Protein AF-A0A7Y2L5F9-F1 (afdb_monomer)

Nearest PDB structures (foldseek):
  4tx2-assembly1_B  TM=9.525E-01  e=8.398E-11  Actinoplanes teichomyceticus
  4tx3-assembly1_B  TM=9.459E-01  e=1.499E-10  Actinoplanes teichomyceticus
  6m7l-assembly1_B  TM=9.217E-01  e=3.247E-10  [Actinomadura] parvosata subsp. kistnae
  5u89-assembly1_A  TM=9.183E-01  e=8.000E-10  Geobacillus sp. Y4.1MC1
  8fx6-assembly1_A  TM=8.430E-01  e=1.406E-10  Thermobifida fusca YX

Seconda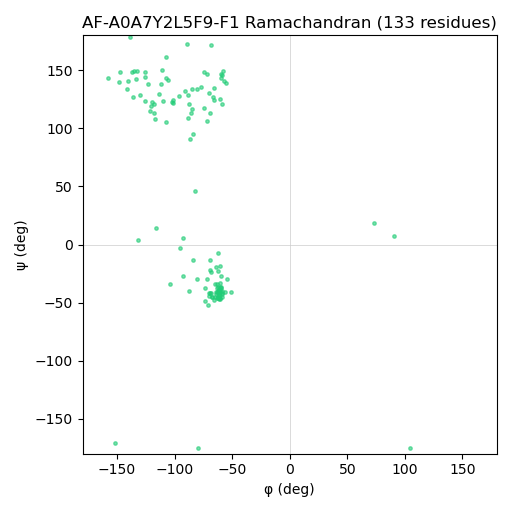ry structure (DSSP, 8-state):
-BS---HHHHHHHHHHHHHH-GGGGEEEEE-TT--EEEEEPPP-----EEEE--HHHHHHHHHHHHHSPP-TTTS-SEEEEEEE-SSSBEEEEEEE-TTT--HHHHHHHHHHHHHHHHHHHTT-----PPPS---

Sequence (135 aa):
LGGLLNVEALEQACNDLRARHEALRTSFTQDADGEPQQRVNPQQFQPLACLELDEGASRQRAQALTCQAFDLLAEPALRLELHRLDTRQHRLVIVLHHILADGWSIGLIIEDLATAYAARCQGQAAQWPALTVQY

Structure (mmCIF, N/CA/C/O backbone):
data_AF-A0A7Y2L5F9-F1
#
_entry.id   AF-A0A7Y2L5F9-F1
#
loop_
_atom_site.group_PDB
_atom_site.id
_atom_site.type_symbol
_atom_site.label_atom_id
_atom_site.label_alt_id
_atom_site.label_comp_id
_atom_site.label_asym_id
_atom_site.label_entity_id
_atom_site.label_seq_id
_atom_site.pdbx_PDB_ins_code
_atom_site.Cartn_x
_atom_site.Cartn_y
_atom_site.Cartn_z
_atom_site.occupancy
_atom_site.B_iso_or_equiv
_atom_site.auth_seq_id
_atom_site.auth_comp_id
_atom_site.auth_asym_id
_atom_site.auth_atom_id
_atom_site.pdbx_PDB_model_num
ATOM 1 N N . LEU A 1 1 ? -9.506 7.812 10.339 1.00 80.62 1 LEU A N 1
ATOM 2 C CA . LEU A 1 1 ? -10.496 6.727 10.516 1.00 80.62 1 LEU A CA 1
ATOM 3 C C . LEU A 1 1 ? -10.906 6.704 11.982 1.00 80.62 1 LEU A C 1
ATOM 5 O O . LEU A 1 1 ? -10.031 6.587 12.834 1.00 80.62 1 LEU A O 1
ATOM 9 N N . GLY A 1 2 ? -12.193 6.909 12.268 1.00 76.25 2 GLY A N 1
ATOM 10 C CA . GLY A 1 2 ? -12.737 6.916 13.630 1.00 76.25 2 GLY A CA 1
ATOM 11 C C . GLY A 1 2 ? -13.560 5.658 13.911 1.00 76.25 2 GLY A C 1
ATOM 12 O O . GLY A 1 2 ? -14.265 5.186 13.024 1.00 76.25 2 GLY A O 1
ATOM 13 N N . GLY A 1 3 ? -13.486 5.134 15.132 1.00 86.56 3 GLY A N 1
ATOM 14 C CA . GLY A 1 3 ? -14.176 3.921 15.570 1.00 86.56 3 GLY A CA 1
ATOM 15 C C . GLY A 1 3 ? -13.269 2.693 15.686 1.00 86.56 3 GLY A C 1
ATOM 16 O O . GLY A 1 3 ? -12.049 2.773 15.547 1.00 86.56 3 GLY A O 1
ATOM 17 N N . LEU A 1 4 ? -13.894 1.550 15.980 1.00 87.62 4 LEU A N 1
ATOM 18 C CA . LEU A 1 4 ? -13.214 0.256 16.041 1.00 87.62 4 LEU A CA 1
ATOM 19 C C . LEU A 1 4 ? -12.804 -0.156 14.623 1.00 87.62 4 LEU A C 1
ATOM 21 O O . LEU A 1 4 ? -13.660 -0.401 13.774 1.00 87.62 4 LEU A O 1
ATOM 25 N N . LEU A 1 5 ? -11.497 -0.204 14.372 1.00 92.44 5 LEU A N 1
ATOM 26 C CA . LEU A 1 5 ? -10.932 -0.607 13.089 1.00 92.44 5 LEU A CA 1
ATOM 27 C C . LEU A 1 5 ? -10.563 -2.092 13.136 1.00 92.44 5 LEU A C 1
ATOM 29 O O . LEU A 1 5 ? -9.827 -2.520 14.024 1.00 92.44 5 LEU A O 1
ATOM 33 N N . ASN A 1 6 ? -11.031 -2.869 12.161 1.00 95.12 6 ASN A N 1
ATOM 34 C CA . ASN A 1 6 ? -10.561 -4.234 11.971 1.00 95.12 6 ASN A CA 1
ATOM 35 C C . ASN A 1 6 ? -9.272 -4.198 11.134 1.00 95.12 6 ASN A C 1
ATOM 37 O O . ASN A 1 6 ? -9.313 -4.112 9.909 1.00 95.12 6 ASN A O 1
ATOM 41 N N . VAL A 1 7 ? -8.120 -4.213 11.808 1.00 94.38 7 VAL A N 1
ATOM 42 C CA . VAL A 1 7 ? -6.803 -4.087 11.158 1.00 94.38 7 VAL A CA 1
ATOM 43 C C . VAL A 1 7 ? -6.543 -5.232 10.176 1.00 94.38 7 VAL A C 1
ATOM 45 O O . VAL A 1 7 ? -6.038 -4.986 9.085 1.00 94.38 7 VAL A O 1
ATOM 48 N N . GLU A 1 8 ? -6.951 -6.455 10.518 1.00 95.44 8 GLU A N 1
ATOM 49 C CA . GLU A 1 8 ? -6.808 -7.623 9.644 1.00 95.44 8 GLU A CA 1
ATOM 50 C C . GLU A 1 8 ? -7.655 -7.470 8.374 1.00 95.44 8 GLU A C 1
ATOM 52 O O . GLU A 1 8 ? -7.160 -7.654 7.264 1.00 95.44 8 GLU A O 1
ATOM 57 N N . ALA A 1 9 ? -8.913 -7.035 8.505 1.00 96.25 9 ALA A N 1
ATOM 58 C CA . ALA A 1 9 ? -9.760 -6.763 7.346 1.00 96.25 9 ALA A CA 1
ATOM 59 C C . ALA A 1 9 ? -9.192 -5.641 6.461 1.00 96.25 9 ALA A C 1
ATOM 61 O O . ALA A 1 9 ? -9.303 -5.718 5.238 1.00 96.25 9 ALA A O 1
ATOM 62 N N . LEU A 1 10 ? -8.572 -4.614 7.056 1.00 96.50 10 LEU A N 1
ATOM 63 C CA . LEU A 1 10 ? -7.926 -3.536 6.305 1.00 96.50 10 LEU A CA 1
ATOM 64 C C . LEU A 1 10 ? -6.685 -4.027 5.555 1.00 96.50 10 LEU A C 1
ATOM 66 O O . LEU A 1 10 ? -6.493 -3.662 4.399 1.00 96.50 10 LEU A O 1
ATOM 70 N N . GLU A 1 11 ? -5.866 -4.874 6.171 1.00 96.75 11 GLU A N 1
ATOM 71 C CA . GLU A 1 11 ? -4.720 -5.498 5.507 1.00 96.75 11 GLU A CA 1
ATOM 72 C C . GLU A 1 11 ? -5.161 -6.356 4.314 1.00 96.75 11 GLU A C 1
ATOM 74 O O . GLU A 1 11 ? -4.621 -6.218 3.213 1.00 96.75 11 GLU A O 1
ATOM 79 N N . GLN A 1 12 ? -6.188 -7.189 4.495 1.00 96.69 12 GLN A N 1
ATOM 80 C CA . GLN A 1 12 ? -6.75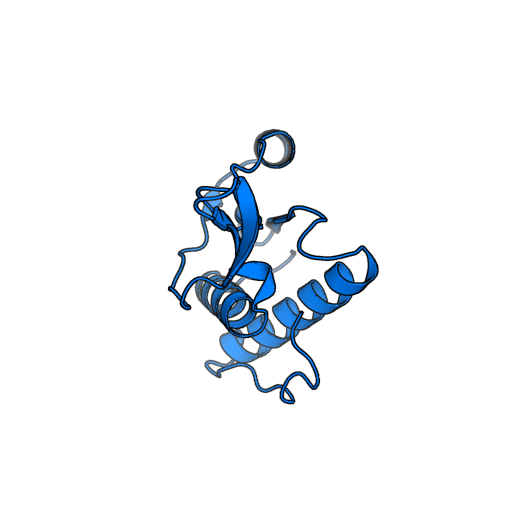9 -7.984 3.407 1.00 96.69 12 GLN A CA 1
ATOM 81 C C . GLN A 1 12 ? -7.328 -7.089 2.296 1.00 96.69 12 GLN A C 1
ATOM 83 O O . GLN A 1 12 ? -7.088 -7.345 1.120 1.00 96.69 12 GLN A O 1
ATOM 88 N N . ALA A 1 13 ? -8.003 -5.992 2.648 1.00 96.00 13 ALA A N 1
ATOM 89 C CA . ALA A 1 13 ? -8.538 -5.035 1.682 1.00 96.00 13 ALA A CA 1
ATOM 90 C C . ALA A 1 13 ? -7.442 -4.322 0.870 1.00 96.00 13 ALA A C 1
ATOM 92 O O . ALA A 1 13 ? -7.568 -4.168 -0.344 1.00 96.00 13 ALA A O 1
ATOM 93 N N . CYS A 1 14 ? -6.334 -3.939 1.510 1.00 95.31 14 CYS A N 1
ATOM 94 C CA . CYS A 1 14 ? -5.161 -3.395 0.824 1.00 95.31 14 CYS A CA 1
ATOM 95 C C . CYS A 1 14 ? -4.567 -4.402 -0.175 1.00 95.31 14 CYS A C 1
ATOM 97 O O . CYS A 1 14 ? -4.109 -4.012 -1.251 1.00 95.31 14 CYS A O 1
ATOM 99 N N . ASN A 1 15 ? -4.577 -5.694 0.161 1.00 95.06 15 ASN A N 1
ATOM 100 C CA . ASN A 1 15 ? -4.109 -6.756 -0.727 1.00 95.06 15 ASN A CA 1
ATOM 101 C C . ASN A 1 15 ? -5.086 -7.031 -1.882 1.00 95.06 15 ASN A C 1
ATOM 103 O O . ASN A 1 15 ? -4.635 -7.214 -3.012 1.00 95.06 15 ASN A O 1
ATOM 107 N N . ASP A 1 16 ? -6.398 -6.964 -1.646 1.00 94.38 16 ASP A N 1
ATOM 108 C CA . ASP A 1 16 ? -7.414 -7.034 -2.706 1.00 94.38 16 ASP A CA 1
ATOM 109 C C . ASP A 1 16 ? -7.262 -5.886 -3.708 1.00 94.38 16 ASP A C 1
ATOM 111 O O . ASP A 1 16 ? -7.339 -6.090 -4.918 1.00 94.38 16 ASP A O 1
ATOM 115 N N . LEU A 1 17 ? -6.981 -4.680 -3.213 1.00 93.00 17 LEU A N 1
ATOM 116 C CA . LEU A 1 17 ? -6.759 -3.503 -4.047 1.00 93.00 17 LEU A CA 1
ATOM 117 C C . LEU A 1 17 ? -5.536 -3.677 -4.962 1.00 93.00 17 LEU A C 1
ATOM 119 O O . LEU A 1 17 ? -5.616 -3.417 -6.161 1.00 93.00 17 LEU A O 1
ATOM 123 N N . ARG A 1 18 ? -4.418 -4.176 -4.419 1.00 92.00 18 ARG A N 1
ATOM 124 C CA . ARG A 1 18 ? -3.201 -4.497 -5.191 1.00 92.00 18 ARG A CA 1
ATOM 125 C C . ARG A 1 18 ? -3.435 -5.609 -6.215 1.00 92.00 18 ARG A C 1
ATOM 127 O O . ARG A 1 18 ? -2.819 -5.600 -7.275 1.00 92.00 18 ARG A O 1
ATOM 134 N N . ALA A 1 19 ? -4.303 -6.568 -5.898 1.00 91.56 19 ALA A N 1
ATOM 135 C CA . ALA A 1 19 ? -4.690 -7.631 -6.820 1.00 91.56 19 ALA A CA 1
ATOM 136 C C . ALA A 1 19 ? -5.530 -7.090 -7.983 1.00 91.56 19 ALA A C 1
ATOM 138 O O . ALA A 1 19 ? -5.322 -7.472 -9.133 1.00 91.56 19 ALA A O 1
ATOM 139 N N . ARG A 1 20 ? -6.460 -6.180 -7.675 1.00 90.50 20 ARG A N 1
ATOM 140 C CA . ARG A 1 20 ? -7.387 -5.575 -8.6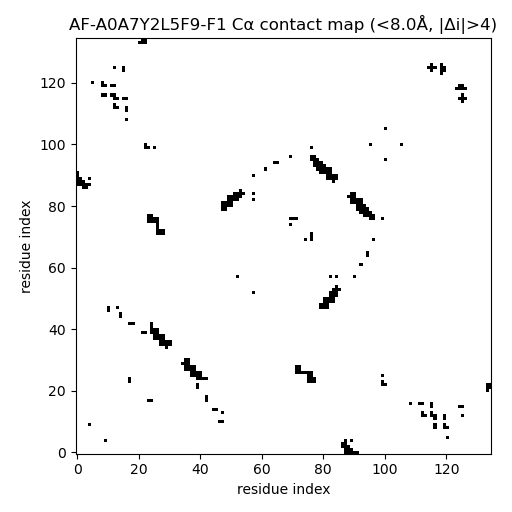34 1.00 90.50 20 ARG A CA 1
ATOM 141 C C . ARG A 1 20 ? -6.695 -4.626 -9.612 1.00 90.50 20 ARG A C 1
ATOM 143 O O . ARG A 1 20 ? -7.021 -4.654 -10.797 1.00 90.50 20 ARG A O 1
ATOM 150 N N . HIS A 1 21 ? -5.761 -3.807 -9.130 1.00 90.69 21 HIS A N 1
ATOM 151 C CA . HIS A 1 21 ? -5.126 -2.740 -9.910 1.00 90.69 21 HIS A CA 1
ATOM 152 C C . HIS A 1 21 ? -3.679 -3.090 -10.265 1.00 90.69 21 HIS A C 1
ATOM 154 O O . HIS A 1 21 ? -2.790 -2.994 -9.420 1.00 90.69 21 HIS A O 1
ATOM 160 N N . GLU A 1 22 ? -3.422 -3.458 -11.525 1.00 89.94 22 GLU A N 1
ATOM 161 C CA . GLU A 1 22 ? -2.069 -3.815 -11.992 1.00 89.94 22 GLU A CA 1
ATOM 162 C C . GLU A 1 22 ? -1.065 -2.669 -11.819 1.00 89.94 22 GLU A C 1
ATOM 164 O O . GLU A 1 22 ? 0.069 -2.898 -11.386 1.00 89.94 22 GLU A O 1
ATOM 169 N N . ALA A 1 23 ? -1.505 -1.428 -12.041 1.00 89.25 23 ALA A N 1
ATOM 170 C CA . ALA A 1 23 ? -0.716 -0.226 -11.796 1.00 89.25 23 ALA A CA 1
ATOM 171 C C . ALA A 1 23 ? -0.112 -0.197 -10.378 1.00 89.25 23 ALA A C 1
ATOM 173 O O . ALA A 1 23 ? 1.067 0.099 -10.208 1.00 89.25 23 ALA A O 1
ATOM 174 N N . LEU A 1 24 ? -0.856 -0.617 -9.345 1.00 90.31 24 LEU A N 1
ATOM 175 C CA . LEU A 1 24 ? -0.378 -0.600 -7.953 1.00 90.31 24 LEU A CA 1
ATOM 176 C C . LEU A 1 24 ? 0.735 -1.616 -7.656 1.00 90.31 24 LEU A C 1
ATOM 178 O O . LEU A 1 24 ? 1.384 -1.534 -6.613 1.00 90.31 24 LEU A O 1
ATOM 182 N N . ARG A 1 25 ? 0.960 -2.570 -8.562 1.00 91.19 25 ARG A N 1
ATOM 183 C CA . ARG A 1 25 ? 2.039 -3.565 -8.502 1.00 91.19 25 ARG A CA 1
ATOM 184 C C . ARG A 1 25 ? 3.025 -3.420 -9.661 1.00 91.19 25 ARG A C 1
ATOM 186 O O . ARG A 1 25 ? 3.842 -4.313 -9.881 1.00 91.19 25 ARG A O 1
ATOM 193 N N . THR A 1 26 ? 2.991 -2.302 -10.379 1.00 90.19 26 THR A N 1
ATOM 194 C CA . THR A 1 26 ? 3.897 -2.037 -11.498 1.00 90.19 26 THR A CA 1
ATOM 195 C C . THR A 1 26 ? 5.180 -1.364 -11.016 1.00 90.19 26 THR A C 1
ATOM 197 O O . THR A 1 26 ? 5.150 -0.372 -10.289 1.00 90.19 26 THR A O 1
ATOM 200 N N . SER A 1 27 ? 6.315 -1.933 -11.422 1.00 89.31 27 SER A N 1
ATOM 201 C CA . SER A 1 27 ? 7.645 -1.314 -11.348 1.00 89.31 27 SER A CA 1
ATOM 202 C C . SER A 1 27 ? 8.098 -0.920 -12.751 1.00 89.31 27 SER A C 1
ATOM 204 O O . SER A 1 27 ? 7.604 -1.464 -13.739 1.00 89.31 27 SER A O 1
ATOM 206 N N . PHE A 1 28 ? 9.073 -0.033 -12.848 1.00 88.69 28 PHE A N 1
ATOM 207 C CA . PHE A 1 28 ? 9.632 0.427 -14.112 1.00 88.69 28 PHE A CA 1
ATOM 208 C C . PHE A 1 28 ? 11.009 -0.204 -14.292 1.00 88.69 28 PHE A C 1
ATOM 210 O O . PHE A 1 28 ? 11.734 -0.402 -13.333 1.00 88.69 28 PHE A O 1
ATOM 217 N N . THR A 1 29 ? 11.375 -0.592 -15.500 1.00 88.50 29 THR A N 1
ATOM 218 C CA . THR A 1 29 ? 12.686 -1.172 -15.800 1.00 88.50 29 THR A CA 1
ATOM 219 C C . THR A 1 29 ? 13.200 -0.609 -17.116 1.00 88.50 29 THR A C 1
ATOM 221 O O . THR A 1 29 ? 12.533 0.221 -17.729 1.00 88.50 29 THR A O 1
ATOM 224 N N . GLN A 1 30 ? 14.394 -1.015 -17.522 1.00 88.94 30 GLN A N 1
ATOM 225 C CA . GLN A 1 30 ? 14.960 -0.686 -18.823 1.00 88.94 30 GLN A CA 1
ATOM 226 C C . GLN A 1 30 ? 15.350 -1.984 -19.521 1.00 88.94 30 GLN A C 1
ATOM 228 O O . GLN A 1 30 ? 15.775 -2.934 -18.856 1.00 88.94 30 GLN A O 1
ATOM 233 N N . ASP A 1 31 ? 15.182 -2.043 -20.838 1.00 86.56 31 ASP A N 1
ATOM 234 C CA . ASP A 1 31 ? 15.716 -3.153 -21.624 1.00 86.56 31 ASP A CA 1
ATOM 235 C C . ASP A 1 31 ? 17.215 -2.998 -21.913 1.00 86.56 31 ASP A C 1
ATOM 237 O O . ASP A 1 31 ? 17.890 -2.108 -21.392 1.00 86.56 31 ASP A O 1
ATOM 241 N N . ALA A 1 32 ? 17.758 -3.917 -22.716 1.00 86.00 32 ALA A N 1
ATOM 242 C CA . ALA A 1 32 ? 19.176 -3.943 -23.057 1.00 86.00 32 ALA A CA 1
ATOM 243 C C . ALA A 1 32 ? 19.644 -2.690 -23.820 1.00 86.00 32 ALA A C 1
ATOM 245 O O . ALA A 1 32 ? 20.834 -2.378 -23.773 1.00 86.00 32 ALA A O 1
ATOM 246 N N . ASP A 1 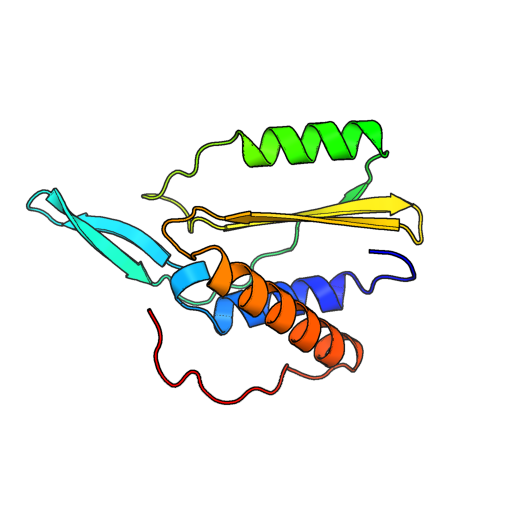33 ? 18.724 -1.980 -24.477 1.00 89.31 33 ASP A N 1
ATOM 247 C CA . ASP A 1 33 ? 18.995 -0.762 -25.239 1.00 89.31 33 ASP A CA 1
ATOM 248 C C . ASP A 1 33 ? 18.743 0.511 -24.403 1.00 89.31 33 ASP A C 1
ATOM 250 O O . ASP A 1 33 ? 19.053 1.619 -24.843 1.00 89.31 33 ASP A O 1
ATOM 254 N N . GLY A 1 34 ? 18.262 0.359 -23.161 1.00 86.00 34 GLY A N 1
ATOM 255 C CA . GLY A 1 34 ? 18.002 1.448 -22.219 1.00 86.00 34 GLY A CA 1
ATOM 256 C C . GLY A 1 34 ? 16.587 2.027 -22.296 1.00 86.00 34 GLY A C 1
ATOM 257 O O . GLY A 1 34 ? 16.309 3.024 -21.622 1.00 86.00 34 GLY A O 1
ATOM 258 N N . GLU A 1 35 ? 15.685 1.423 -23.073 1.00 88.56 35 GLU A N 1
ATOM 259 C CA . GLU A 1 35 ? 14.320 1.923 -23.241 1.00 88.56 35 GLU A CA 1
ATOM 260 C C . GLU A 1 35 ? 13.447 1.580 -22.021 1.00 88.56 35 GLU A C 1
ATOM 262 O O . GLU A 1 35 ? 13.494 0.451 -21.517 1.00 88.56 35 GLU A O 1
ATOM 267 N N . PRO A 1 36 ? 12.637 2.530 -21.512 1.00 86.94 36 PRO A N 1
ATOM 268 C CA . PRO A 1 36 ? 11.827 2.318 -20.322 1.00 86.94 36 PRO A CA 1
ATOM 269 C C . PRO A 1 36 ? 10.687 1.332 -20.593 1.00 86.94 36 PRO A C 1
ATOM 271 O O . PRO A 1 36 ? 9.886 1.506 -21.509 1.00 86.94 36 PRO A O 1
ATOM 274 N N . GLN A 1 37 ? 10.556 0.332 -19.726 1.00 88.38 37 GLN A N 1
ATOM 275 C CA . GLN A 1 37 ? 9.489 -0.661 -19.773 1.00 88.38 37 GLN A CA 1
ATOM 276 C C . GLN A 1 37 ? 8.739 -0.732 -18.447 1.00 88.38 37 GLN A C 1
ATOM 278 O O . GLN A 1 37 ? 9.305 -0.545 -17.368 1.00 88.38 37 GLN A O 1
ATOM 283 N N . GLN A 1 38 ? 7.449 -1.042 -18.519 1.00 89.94 38 GLN A N 1
ATOM 284 C CA . GLN A 1 38 ? 6.647 -1.354 -17.345 1.00 89.94 38 GLN A CA 1
ATOM 285 C C . GLN A 1 38 ? 6.689 -2.855 -17.079 1.00 89.94 38 GLN A C 1
ATOM 287 O O . GLN A 1 38 ? 6.478 -3.672 -17.974 1.00 89.94 38 GLN A O 1
ATOM 292 N N . ARG A 1 39 ? 6.934 -3.222 -15.824 1.00 90.38 39 ARG A N 1
ATOM 293 C CA . ARG A 1 39 ? 6.852 -4.597 -15.347 1.00 90.38 39 ARG A CA 1
ATOM 294 C C . ARG A 1 39 ? 5.764 -4.692 -14.294 1.00 90.38 39 ARG A C 1
ATOM 296 O O . ARG A 1 39 ? 5.943 -4.264 -13.153 1.00 90.38 39 ARG A O 1
ATOM 303 N N . VAL A 1 40 ? 4.665 -5.320 -14.680 1.00 90.69 40 VAL A N 1
ATOM 304 C CA . VAL A 1 40 ? 3.580 -5.708 -13.785 1.00 90.69 40 VAL A CA 1
ATOM 305 C C . VAL A 1 40 ? 4.062 -6.883 -12.923 1.00 90.69 40 VAL A C 1
ATOM 307 O O . VAL A 1 40 ? 4.226 -8.002 -13.408 1.00 90.69 40 VAL A O 1
ATOM 310 N N . ASN A 1 41 ? 4.346 -6.639 -11.641 1.00 89.75 41 ASN A N 1
ATOM 311 C CA . ASN A 1 41 ? 4.853 -7.681 -10.744 1.00 89.75 41 ASN A CA 1
ATOM 312 C C . ASN A 1 41 ? 3.727 -8.653 -10.355 1.00 89.75 41 ASN A C 1
ATOM 314 O O . ASN A 1 41 ? 2.572 -8.228 -10.255 1.00 89.75 41 ASN A O 1
ATOM 318 N N . PRO A 1 42 ? 4.018 -9.946 -10.116 1.00 90.06 42 PRO A N 1
ATOM 319 C CA . PRO A 1 42 ? 3.003 -10.901 -9.682 1.00 90.06 42 PRO A CA 1
ATOM 320 C C . PRO A 1 42 ? 2.345 -10.443 -8.379 1.00 90.06 42 PRO A C 1
ATOM 322 O O . PRO A 1 42 ? 2.976 -9.800 -7.539 1.00 90.06 42 PRO A O 1
ATOM 325 N N . GLN A 1 43 ? 1.074 -10.801 -8.197 1.00 87.75 43 GLN A N 1
ATOM 326 C CA . GLN A 1 43 ? 0.389 -10.546 -6.937 1.00 87.75 43 GLN A CA 1
ATOM 327 C C . GLN A 1 43 ? 1.116 -11.280 -5.804 1.00 87.75 43 GLN A C 1
ATOM 329 O O . GLN A 1 43 ? 1.302 -12.496 -5.846 1.00 87.75 43 GLN A O 1
ATOM 334 N N . GLN A 1 44 ? 1.497 -10.528 -4.777 1.00 88.75 44 GLN A N 1
ATOM 335 C CA . GLN A 1 44 ? 2.081 -11.053 -3.552 1.00 88.75 44 GLN A CA 1
ATOM 336 C C . GLN A 1 44 ? 1.401 -10.389 -2.366 1.00 88.75 44 GLN A C 1
ATOM 338 O O . GLN A 1 44 ? 1.074 -9.201 -2.411 1.00 88.75 44 GLN A O 1
ATOM 343 N N . PHE A 1 45 ? 1.180 -11.170 -1.313 1.00 91.00 45 PHE A N 1
ATOM 344 C CA . PHE A 1 45 ? 0.659 -10.632 -0.070 1.00 91.00 45 PHE A CA 1
ATOM 345 C C . PHE A 1 45 ? 1.701 -9.708 0.564 1.00 91.00 45 PHE A C 1
ATOM 347 O O . PHE A 1 45 ? 2.840 -10.121 0.784 1.00 91.00 45 PHE A O 1
ATOM 354 N N . GLN A 1 46 ? 1.306 -8.477 0.880 1.00 92.25 46 GLN A N 1
ATOM 355 C CA . GLN A 1 46 ? 2.135 -7.527 1.609 1.00 92.25 46 GLN A CA 1
ATOM 356 C C . GLN A 1 46 ? 1.454 -7.161 2.934 1.00 92.25 46 GLN A C 1
ATOM 358 O O . GLN A 1 46 ? 0.342 -6.620 2.905 1.00 92.25 46 GLN A O 1
ATOM 363 N N . PRO A 1 47 ? 2.111 -7.416 4.082 1.00 94.19 47 PRO A N 1
ATOM 364 C CA . PRO A 1 47 ? 1.605 -6.983 5.375 1.00 94.19 47 PRO A CA 1
ATOM 365 C C . PRO A 1 47 ? 1.442 -5.462 5.443 1.00 94.19 47 PRO A C 1
ATOM 367 O O . PRO A 1 47 ? 2.264 -4.708 4.909 1.00 94.19 47 PRO A O 1
ATOM 370 N N . LEU A 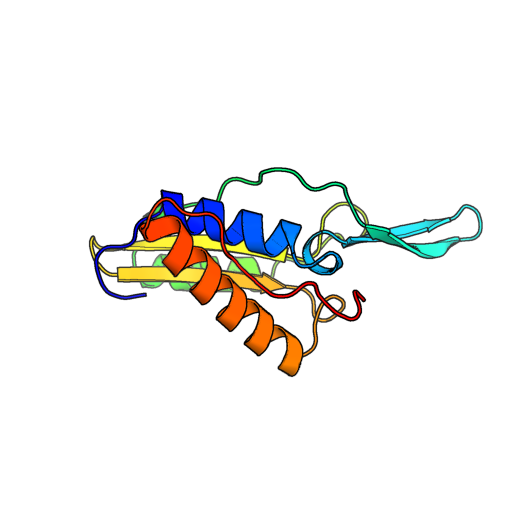1 48 ? 0.399 -5.007 6.129 1.00 95.88 48 LEU A N 1
ATOM 371 C CA . LEU A 1 48 ? 0.167 -3.596 6.400 1.00 95.88 48 LEU A CA 1
ATOM 372 C C . LEU A 1 48 ? 0.942 -3.202 7.658 1.00 95.88 48 LEU A C 1
ATOM 374 O O . LEU A 1 48 ? 0.619 -3.632 8.764 1.00 95.88 48 LEU A O 1
ATOM 378 N N . ALA A 1 49 ? 1.953 -2.346 7.500 1.00 95.31 49 ALA A N 1
ATOM 379 C CA . ALA A 1 49 ? 2.679 -1.801 8.640 1.00 95.31 49 ALA A CA 1
ATOM 380 C C . ALA A 1 49 ? 1.710 -1.049 9.567 1.00 95.31 49 ALA A C 1
ATOM 382 O O . ALA A 1 49 ? 1.059 -0.097 9.142 1.00 95.31 49 ALA A O 1
ATOM 383 N N . CYS A 1 50 ? 1.616 -1.484 10.826 1.00 96.12 50 CYS A N 1
ATOM 384 C CA . CYS A 1 50 ? 0.775 -0.871 11.849 1.00 96.12 50 CYS A CA 1
ATOM 385 C C . CYS A 1 50 ? 1.649 -0.356 12.996 1.00 96.12 50 CYS A C 1
ATOM 387 O O . CYS A 1 50 ? 2.243 -1.151 13.724 1.00 96.12 50 CYS A O 1
ATOM 389 N N . LEU A 1 51 ? 1.709 0.963 13.174 1.00 96.62 51 LEU A N 1
ATOM 390 C CA . LEU A 1 51 ? 2.512 1.625 14.203 1.00 96.62 51 LEU A CA 1
ATOM 391 C C . LEU A 1 51 ? 1.619 2.280 15.257 1.00 96.62 51 LEU A C 1
ATOM 393 O O . LEU A 1 51 ? 0.636 2.931 14.914 1.00 96.62 51 LEU A O 1
ATOM 397 N N . GLU A 1 52 ? 1.973 2.157 16.534 1.00 96.62 52 GLU A N 1
ATOM 398 C CA . GLU A 1 52 ? 1.383 2.982 17.593 1.00 96.62 52 GLU A CA 1
ATOM 399 C C . GLU A 1 52 ? 2.140 4.300 17.686 1.00 96.62 52 GLU A C 1
ATOM 401 O O . GLU A 1 52 ? 3.334 4.308 17.981 1.00 96.62 52 GLU A O 1
ATOM 406 N N . LEU A 1 53 ? 1.460 5.408 17.408 1.00 96.94 53 LEU A N 1
ATOM 407 C CA . LEU A 1 53 ? 2.063 6.737 17.378 1.00 96.94 53 LEU A CA 1
ATOM 408 C C . LEU A 1 53 ? 1.088 7.734 17.985 1.00 96.94 53 LEU A C 1
ATOM 410 O O . LEU A 1 53 ? -0.098 7.685 17.683 1.00 96.94 53 LEU A O 1
ATOM 414 N N . ASP A 1 54 ? 1.579 8.691 18.767 1.00 96.44 54 ASP A N 1
ATOM 415 C CA . ASP A 1 54 ? 0.766 9.860 19.094 1.00 96.44 54 ASP A CA 1
ATOM 416 C C . ASP A 1 54 ? 0.531 10.746 17.851 1.00 96.44 54 ASP A C 1
ATOM 418 O O . ASP A 1 54 ? 1.109 10.550 16.775 1.00 96.44 54 ASP A O 1
ATOM 422 N N . GLU A 1 55 ? -0.340 11.746 17.988 1.00 95.00 55 GLU A N 1
ATO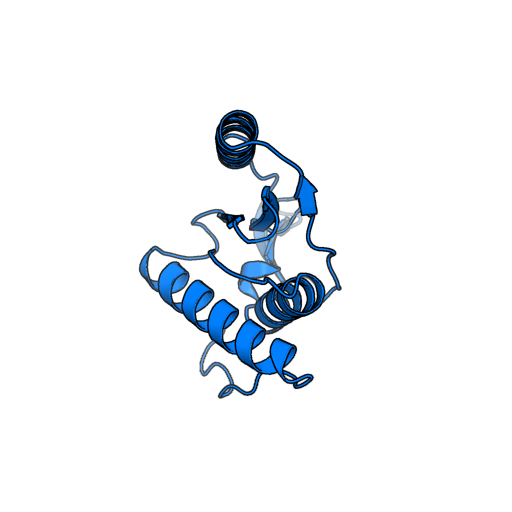M 423 C CA . GLU A 1 55 ? -0.715 12.631 16.883 1.00 95.00 55 GLU A CA 1
ATOM 424 C C . GLU A 1 55 ? 0.483 13.391 16.282 1.00 95.00 55 GLU A C 1
ATOM 426 O O . GLU A 1 55 ? 0.537 13.587 15.064 1.00 95.00 55 GLU A O 1
ATOM 431 N N . GLY A 1 56 ? 1.451 13.801 17.107 1.00 97.06 56 GLY A N 1
ATOM 432 C CA . GLY A 1 56 ? 2.637 14.533 16.664 1.00 97.06 56 GLY A CA 1
ATOM 433 C C . GLY A 1 56 ? 3.592 13.635 15.881 1.00 97.06 56 GLY A C 1
ATOM 434 O O . GLY A 1 56 ? 3.934 13.939 14.733 1.00 97.06 56 GLY A O 1
ATOM 435 N N . ALA A 1 57 ? 3.946 12.488 16.461 1.00 97.31 57 ALA A N 1
ATOM 436 C CA . ALA A 1 57 ? 4.794 11.478 15.840 1.00 97.31 57 ALA A CA 1
ATOM 437 C C . ALA A 1 57 ? 4.167 10.938 14.548 1.00 97.31 57 ALA A C 1
ATOM 439 O O . ALA A 1 57 ? 4.849 10.785 13.534 1.00 97.31 57 ALA A O 1
ATOM 440 N N . SER A 1 58 ? 2.846 10.735 14.535 1.00 97.38 58 SER A N 1
ATOM 441 C CA . SER A 1 58 ? 2.131 10.318 13.335 1.00 97.38 58 SER A CA 1
ATOM 442 C C . SER A 1 58 ? 2.249 11.333 12.197 1.00 97.38 58 SER A C 1
ATOM 444 O O . SER A 1 58 ? 2.333 10.908 11.042 1.00 97.38 58 SER A O 1
ATOM 446 N N . ARG A 1 59 ? 2.176 12.641 12.471 1.00 96.38 59 ARG A N 1
ATOM 447 C CA . ARG A 1 59 ? 2.311 13.669 11.424 1.00 96.38 59 ARG A CA 1
ATOM 448 C C . ARG A 1 59 ? 3.724 13.685 10.866 1.00 96.38 59 ARG A C 1
ATOM 450 O O . ARG A 1 59 ? 3.893 13.686 9.650 1.00 96.38 59 ARG A O 1
ATOM 457 N N . GLN A 1 60 ? 4.722 13.632 11.746 1.00 97.25 60 GLN A N 1
ATOM 458 C CA . GLN A 1 60 ? 6.125 13.591 11.346 1.00 97.25 60 GLN A CA 1
ATOM 459 C C . GLN A 1 60 ? 6.436 12.346 10.505 1.00 97.25 60 GLN A C 1
ATOM 461 O O . GLN A 1 60 ? 7.090 12.451 9.470 1.00 97.25 60 GLN A O 1
ATOM 466 N N . ARG A 1 61 ? 5.923 11.176 10.906 1.00 96.81 61 ARG A N 1
ATOM 467 C CA . ARG A 1 61 ? 6.083 9.922 10.161 1.00 96.81 61 ARG A CA 1
ATOM 468 C C . ARG A 1 61 ? 5.423 9.984 8.787 1.00 96.81 61 ARG A C 1
ATOM 470 O O . ARG A 1 61 ? 6.064 9.629 7.802 1.00 96.81 61 ARG A O 1
ATOM 477 N N . ALA A 1 62 ? 4.187 10.479 8.712 1.00 95.62 62 ALA A N 1
ATOM 478 C CA . ALA A 1 62 ? 3.487 10.649 7.441 1.00 95.62 62 ALA A CA 1
ATOM 479 C C . ALA A 1 62 ? 4.264 11.583 6.499 1.00 95.62 62 ALA A C 1
ATOM 481 O O . ALA A 1 62 ? 4.468 11.249 5.335 1.00 95.62 62 ALA A O 1
ATOM 482 N N . GLN A 1 63 ? 4.765 12.709 7.015 1.00 95.62 63 GLN A N 1
ATOM 483 C CA . GLN A 1 63 ? 5.581 13.639 6.237 1.00 95.62 63 GLN A CA 1
ATOM 484 C C . GLN A 1 63 ? 6.875 12.981 5.741 1.00 95.62 63 GLN A C 1
ATOM 486 O O . GLN A 1 63 ? 7.196 13.065 4.557 1.00 95.62 63 GLN A O 1
ATOM 491 N N . ALA A 1 64 ? 7.593 12.272 6.614 1.00 95.19 64 ALA A N 1
ATOM 492 C CA . ALA A 1 64 ? 8.804 11.553 6.232 1.00 95.19 64 ALA A CA 1
ATOM 493 C C . ALA A 1 64 ? 8.530 10.521 5.125 1.00 95.19 64 ALA A C 1
ATOM 495 O O . ALA A 1 64 ? 9.285 10.451 4.156 1.00 95.19 64 ALA A O 1
ATOM 496 N N . LEU A 1 65 ? 7.419 9.782 5.224 1.00 93.38 65 LEU A N 1
ATOM 497 C CA . LEU A 1 65 ? 7.014 8.797 4.221 1.00 93.38 65 LEU A CA 1
ATOM 498 C C . LEU A 1 65 ? 6.715 9.447 2.860 1.00 93.38 65 LEU A C 1
ATOM 500 O O . LEU A 1 65 ? 7.074 8.884 1.829 1.00 93.38 65 LEU A O 1
ATOM 504 N N . THR A 1 66 ? 6.110 10.642 2.849 1.00 90.88 66 THR A N 1
ATOM 505 C CA . THR A 1 66 ? 5.854 11.402 1.609 1.00 90.88 66 THR A CA 1
ATOM 506 C C . 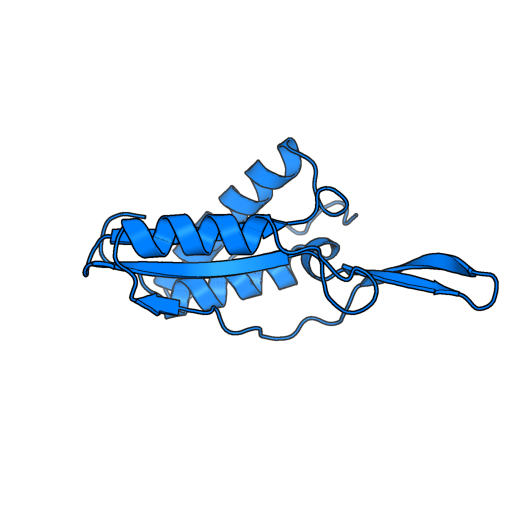THR A 1 66 ? 7.113 11.998 0.981 1.00 90.88 66 THR A C 1
ATOM 508 O O . THR A 1 66 ? 7.168 12.156 -0.233 1.00 90.88 66 THR A O 1
ATOM 511 N N . CYS A 1 67 ? 8.130 12.325 1.784 1.00 91.88 67 CYS A N 1
ATOM 512 C CA . CYS A 1 67 ? 9.393 12.882 1.292 1.00 91.88 67 CYS A CA 1
ATOM 513 C C . CYS A 1 67 ? 10.385 11.810 0.822 1.00 91.88 67 CYS A C 1
ATOM 515 O O . CYS A 1 67 ? 11.387 12.135 0.187 1.00 91.88 67 CYS A O 1
ATOM 517 N N . GLN A 1 68 ? 10.140 10.540 1.142 1.00 90.25 68 GLN A N 1
ATOM 518 C CA . GLN A 1 68 ? 10.994 9.444 0.715 1.00 90.25 68 GLN A CA 1
ATOM 519 C C . GLN A 1 68 ? 10.764 9.150 -0.773 1.00 90.25 68 GLN A C 1
ATOM 521 O O . GLN A 1 68 ? 9.677 8.731 -1.171 1.00 90.25 68 GLN A O 1
ATOM 526 N N . ALA A 1 69 ? 11.804 9.317 -1.591 1.00 88.56 69 ALA A N 1
ATOM 527 C CA . ALA A 1 69 ? 11.750 8.980 -3.011 1.00 88.56 69 ALA A CA 1
ATOM 528 C C . ALA A 1 69 ? 11.435 7.488 -3.223 1.00 88.56 69 ALA A C 1
ATOM 530 O O . ALA A 1 69 ? 11.824 6.642 -2.414 1.00 88.56 69 ALA A O 1
ATOM 531 N N . PHE A 1 70 ? 10.716 7.173 -4.298 1.00 88.38 70 PHE A N 1
ATOM 532 C CA . PHE A 1 70 ? 10.538 5.798 -4.762 1.00 88.38 70 PHE A CA 1
ATOM 533 C C . PHE A 1 70 ? 11.709 5.405 -5.653 1.00 88.38 70 PHE A C 1
ATOM 535 O O . PHE A 1 70 ? 12.063 6.156 -6.563 1.00 88.38 70 PHE A O 1
ATOM 542 N N . ASP A 1 71 ? 12.265 4.219 -5.426 1.00 87.94 71 ASP A N 1
ATOM 543 C CA . ASP A 1 71 ? 13.126 3.580 -6.416 1.00 87.94 71 ASP A CA 1
ATOM 544 C C . ASP A 1 71 ? 12.245 2.784 -7.382 1.00 87.94 71 ASP A C 1
ATOM 546 O O . ASP A 1 71 ? 11.913 1.621 -7.148 1.00 87.94 71 ASP A O 1
ATOM 550 N N . LEU A 1 72 ? 11.836 3.443 -8.467 1.00 83.88 72 LEU A N 1
ATOM 551 C CA . LEU A 1 72 ? 10.927 2.873 -9.462 1.00 83.88 72 LEU A CA 1
ATOM 552 C C . LEU A 1 72 ? 11.489 1.614 -10.144 1.00 83.88 72 LEU A C 1
ATOM 554 O O . LEU A 1 72 ? 10.705 0.857 -10.715 1.00 83.88 72 LEU A O 1
ATOM 558 N N . LEU A 1 73 ? 12.809 1.385 -10.071 1.00 83.44 73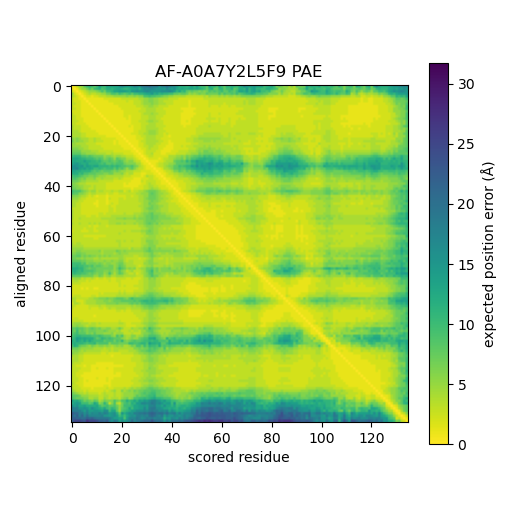 LEU A N 1
ATOM 559 C CA . LEU A 1 73 ? 13.468 0.195 -10.612 1.00 83.44 73 LEU A CA 1
ATOM 560 C C . LEU A 1 73 ? 13.342 -1.025 -9.692 1.00 83.44 73 LEU A C 1
ATOM 562 O O . LEU A 1 73 ? 13.323 -2.166 -10.165 1.00 83.44 73 LEU A O 1
ATOM 566 N N . ALA A 1 74 ? 13.252 -0.790 -8.383 1.00 78.00 74 ALA A N 1
ATOM 567 C CA . ALA A 1 74 ? 13.310 -1.833 -7.368 1.00 78.00 74 ALA A CA 1
ATOM 568 C C . ALA A 1 74 ? 11.942 -2.174 -6.763 1.00 78.00 74 ALA A C 1
ATOM 570 O O . ALA A 1 74 ? 11.699 -3.337 -6.437 1.00 78.00 74 ALA A O 1
ATOM 571 N N . GLU A 1 75 ? 11.045 -1.194 -6.615 1.00 79.81 75 GLU A N 1
ATOM 572 C CA . GLU A 1 75 ? 9.781 -1.370 -5.894 1.00 79.81 75 GLU A CA 1
ATOM 573 C C . GLU A 1 75 ? 8.566 -0.771 -6.625 1.00 79.81 75 GLU A C 1
ATOM 575 O O . GLU A 1 75 ? 8.686 0.237 -7.327 1.00 79.81 75 GLU A O 1
ATOM 580 N N . PRO A 1 76 ? 7.363 -1.361 -6.456 1.00 82.69 76 PRO A N 1
ATOM 581 C CA . PRO A 1 76 ? 6.124 -0.707 -6.850 1.00 82.69 76 PRO A CA 1
ATOM 582 C C . PRO A 1 76 ? 5.976 0.642 -6.150 1.00 82.69 76 PRO A C 1
ATOM 584 O O . PRO A 1 76 ? 6.255 0.778 -4.956 1.00 82.69 76 PRO A O 1
ATOM 587 N N . ALA A 1 77 ? 5.475 1.639 -6.873 1.00 87.12 77 ALA A N 1
ATOM 588 C CA . ALA A 1 77 ? 5.428 3.012 -6.385 1.00 87.12 77 ALA A CA 1
ATOM 589 C C . ALA A 1 77 ? 4.215 3.299 -5.471 1.00 87.12 77 ALA A C 1
ATOM 591 O O . ALA A 1 77 ? 3.521 4.301 -5.645 1.00 87.12 77 ALA A O 1
ATOM 592 N N . LEU A 1 78 ? 3.954 2.399 -4.512 1.00 90.06 78 LEU A N 1
ATOM 593 C CA . LEU A 1 78 ? 2.881 2.461 -3.517 1.00 90.06 78 LEU A CA 1
ATOM 594 C C . LEU A 1 78 ? 3.407 2.075 -2.125 1.00 90.06 78 LEU A C 1
ATOM 596 O O . LEU A 1 78 ? 3.922 0.977 -1.920 1.00 90.06 78 LEU A O 1
ATOM 600 N N . ARG A 1 79 ? 3.178 2.935 -1.132 1.00 91.25 79 ARG A N 1
ATOM 601 C CA . ARG A 1 79 ? 3.412 2.665 0.295 1.00 91.25 79 ARG A CA 1
ATOM 602 C C . ARG A 1 79 ? 2.126 2.872 1.083 1.00 91.25 79 ARG A C 1
ATOM 604 O O . ARG A 1 79 ? 1.394 3.835 0.857 1.00 91.25 79 ARG A O 1
ATOM 611 N N . LEU A 1 80 ? 1.879 1.960 2.017 1.00 94.06 80 LEU A N 1
ATOM 612 C CA . LEU A 1 80 ? 0.718 1.960 2.901 1.00 94.06 80 LEU A CA 1
ATOM 613 C C . LEU A 1 80 ? 1.201 1.775 4.338 1.00 94.06 80 LEU A C 1
ATOM 615 O O . LEU A 1 80 ? 1.938 0.830 4.616 1.00 94.06 80 LEU A O 1
ATOM 619 N N . GLU A 1 81 ? 0.773 2.652 5.239 1.00 96.38 81 GLU A N 1
ATOM 620 C CA . GLU A 1 81 ? 1.093 2.561 6.664 1.00 96.38 81 GLU A CA 1
ATOM 621 C C . GLU A 1 81 ? -0.125 2.959 7.499 1.00 96.38 81 GLU A C 1
ATOM 623 O O . GLU A 1 81 ? -0.790 3.958 7.225 1.00 96.38 81 GLU A O 1
ATOM 628 N N . LEU A 1 82 ? -0.441 2.167 8.517 1.00 97.62 82 LEU A N 1
ATOM 629 C CA . LEU A 1 82 ? -1.500 2.440 9.472 1.00 97.62 82 LEU A CA 1
ATOM 630 C C . LEU A 1 82 ? -0.886 2.954 10.771 1.00 97.62 82 LEU A C 1
ATOM 632 O O . LEU A 1 82 ? -0.106 2.265 11.420 1.00 97.62 82 LEU A O 1
ATOM 636 N N . HIS A 1 83 ? -1.285 4.143 11.197 1.00 97.62 83 HIS A N 1
ATOM 637 C CA . HIS A 1 83 ? -0.950 4.670 12.512 1.00 97.62 83 HIS A CA 1
ATOM 638 C C . HIS A 1 83 ? -2.154 4.512 13.442 1.00 97.62 83 HIS A C 1
ATOM 640 O O . HIS A 1 83 ? -3.236 5.039 13.162 1.00 97.62 83 HIS A O 1
ATOM 646 N N . ARG A 1 84 ? -1.972 3.804 14.553 1.00 96.12 84 ARG A N 1
ATOM 647 C CA . ARG A 1 84 ? -2.920 3.722 15.664 1.00 96.12 84 ARG A CA 1
ATOM 648 C C . ARG A 1 84 ? -2.617 4.862 16.636 1.00 96.12 84 ARG A C 1
ATOM 650 O O . ARG A 1 84 ? -1.581 4.835 17.293 1.00 96.12 84 ARG A O 1
ATOM 657 N N . LEU A 1 85 ? -3.505 5.857 16.674 1.00 95.50 85 LEU A N 1
ATOM 658 C CA . LEU A 1 85 ? -3.379 7.051 17.520 1.00 95.50 85 LEU A CA 1
ATOM 659 C C . LEU A 1 85 ? -3.981 6.815 18.906 1.00 95.50 85 LEU A C 1
ATOM 661 O O . LEU A 1 85 ? -3.422 7.222 19.919 1.00 95.50 85 LEU A O 1
ATOM 665 N N . ASP A 1 86 ? -5.121 6.127 18.938 1.00 91.88 86 ASP A N 1
ATOM 666 C CA . ASP A 1 86 ? -5.745 5.596 20.145 1.00 91.88 86 ASP A CA 1
ATOM 667 C C . ASP A 1 86 ? -6.580 4.341 19.792 1.00 91.88 86 ASP A C 1
ATOM 669 O O . ASP A 1 86 ? -6.510 3.823 18.677 1.00 91.88 86 ASP A O 1
ATOM 673 N N . THR A 1 87 ? -7.380 3.828 20.732 1.00 88.44 87 THR A N 1
ATOM 674 C CA . THR A 1 87 ? -8.221 2.626 20.519 1.00 88.44 87 THR A CA 1
ATOM 675 C C . THR A 1 87 ? -9.312 2.779 19.449 1.00 88.44 87 THR A C 1
ATOM 677 O O . THR A 1 87 ? -9.850 1.785 18.961 1.00 88.44 87 THR A O 1
ATOM 680 N N . ARG A 1 88 ? -9.679 4.012 19.097 1.00 92.00 88 ARG A N 1
ATOM 681 C CA . ARG A 1 88 ? -10.739 4.379 18.151 1.00 92.00 88 ARG A CA 1
ATOM 682 C C . ARG A 1 88 ? -10.300 5.425 17.123 1.00 92.00 88 ARG A C 1
ATOM 684 O O . ARG A 1 88 ? -11.125 5.854 16.322 1.00 92.00 88 ARG A O 1
ATOM 691 N N . GLN A 1 89 ? -9.043 5.840 17.106 1.00 93.62 89 GLN A N 1
ATOM 692 C CA . GLN A 1 89 ? -8.509 6.815 16.168 1.00 93.62 89 GLN A CA 1
ATOM 693 C C . GLN A 1 89 ? -7.307 6.235 15.455 1.00 93.62 89 GLN A C 1
ATOM 695 O O . GLN A 1 89 ? -6.313 5.831 16.054 1.00 93.62 89 GLN A O 1
ATOM 700 N N . HIS A 1 90 ? -7.416 6.227 14.134 1.00 95.12 90 HIS A N 1
ATOM 701 C CA . HIS A 1 90 ? -6.401 5.677 13.260 1.00 95.12 90 HIS A CA 1
ATOM 702 C C . HIS A 1 90 ? -6.176 6.609 12.073 1.00 95.12 90 HIS A C 1
ATOM 704 O O . HIS A 1 90 ? -7.109 7.256 11.576 1.00 95.12 90 HIS A O 1
ATOM 710 N N . ARG A 1 91 ? -4.950 6.633 11.564 1.00 95.81 91 ARG A N 1
ATOM 711 C CA . ARG A 1 91 ? -4.577 7.324 10.331 1.00 95.81 91 ARG A CA 1
ATOM 712 C C . ARG A 1 91 ? -3.988 6.307 9.368 1.00 95.81 91 ARG A C 1
ATOM 714 O O . ARG A 1 91 ? -2.934 5.755 9.639 1.00 95.81 91 ARG A O 1
ATOM 721 N N . LEU A 1 92 ? -4.670 6.076 8.253 1.00 95.81 92 LEU A N 1
ATOM 722 C CA . LEU A 1 92 ? -4.097 5.338 7.135 1.00 95.81 92 LEU A CA 1
ATOM 723 C C . LEU A 1 92 ? -3.365 6.339 6.240 1.00 95.81 92 LEU A C 1
ATOM 725 O O . LEU A 1 92 ? -3.972 7.304 5.775 1.00 95.81 92 LEU A O 1
ATOM 729 N N . VAL A 1 93 ? -2.071 6.126 6.042 1.00 95.50 93 VAL A N 1
ATOM 730 C CA . VAL A 1 93 ? -1.228 6.900 5.134 1.00 95.50 93 VAL A CA 1
ATOM 731 C C . VAL A 1 93 ? -1.047 6.092 3.859 1.00 95.50 93 VAL A C 1
ATOM 733 O O . VAL A 1 93 ? -0.608 4.944 3.896 1.00 95.50 93 VAL A O 1
ATOM 736 N N . ILE A 1 94 ? -1.396 6.711 2.736 1.00 93.06 94 ILE A N 1
ATOM 737 C CA . ILE A 1 94 ? -1.244 6.152 1.397 1.00 93.06 94 ILE A CA 1
ATOM 738 C C . ILE A 1 94 ? -0.344 7.108 0.631 1.00 93.06 94 ILE A C 1
ATOM 740 O O . ILE A 1 94 ? -0.680 8.281 0.476 1.00 93.06 94 ILE A O 1
ATOM 744 N N . VAL A 1 95 ? 0.802 6.615 0.177 1.00 92.12 95 VAL A N 1
ATOM 745 C CA . VAL A 1 95 ? 1.721 7.371 -0.673 1.00 92.12 95 VAL A CA 1
ATOM 746 C C . VAL A 1 95 ? 1.861 6.605 -1.970 1.00 92.12 95 VAL A C 1
ATOM 748 O O . VAL A 1 95 ? 2.244 5.438 -1.955 1.00 92.12 95 VAL A O 1
ATOM 751 N N . LEU A 1 96 ? 1.555 7.255 -3.084 1.00 90.81 96 LEU A N 1
ATOM 752 C CA . LEU A 1 96 ? 1.751 6.686 -4.408 1.00 90.81 96 LEU A CA 1
ATOM 753 C C . LEU A 1 96 ? 2.431 7.689 -5.325 1.00 90.81 96 LEU A C 1
ATOM 755 O O . LEU A 1 96 ? 2.256 8.900 -5.175 1.00 90.81 96 LEU A O 1
ATOM 759 N N . HIS A 1 97 ? 3.210 7.183 -6.271 1.00 89.38 97 HIS A N 1
ATOM 760 C CA . HIS A 1 97 ? 3.797 8.015 -7.309 1.00 89.38 97 HIS A CA 1
ATOM 761 C C . HIS A 1 97 ? 2.758 8.288 -8.401 1.00 89.38 97 HIS A C 1
ATOM 763 O O . HIS A 1 97 ? 2.116 7.366 -8.900 1.00 89.38 97 HIS A O 1
ATOM 769 N N . HIS A 1 98 ? 2.641 9.543 -8.839 1.00 86.38 98 HIS A N 1
ATOM 770 C CA . HIS A 1 98 ? 1.653 9.992 -9.837 1.00 86.38 98 HIS A CA 1
ATOM 771 C C . HIS A 1 98 ? 1.822 9.330 -11.228 1.00 86.38 98 HIS A C 1
ATOM 773 O O . HIS A 1 98 ? 0.984 9.474 -12.111 1.00 86.38 98 HIS A O 1
ATOM 779 N N . ILE A 1 99 ? 2.904 8.569 -11.421 1.00 84.50 99 ILE A N 1
ATOM 780 C CA . ILE A 1 99 ? 3.123 7.739 -12.617 1.00 84.50 99 ILE A CA 1
ATOM 781 C C . ILE A 1 99 ? 2.152 6.551 -12.677 1.00 84.50 99 ILE A C 1
ATOM 783 O O . ILE A 1 99 ? 1.924 6.015 -13.752 1.00 84.50 99 ILE A O 1
ATOM 787 N N . LEU A 1 100 ? 1.593 6.142 -11.530 1.00 80.31 100 LEU A N 1
ATOM 788 C CA . LEU A 1 100 ? 0.658 5.020 -11.425 1.00 80.31 100 LEU A CA 1
ATOM 789 C C . LEU A 1 100 ? -0.808 5.443 -11.531 1.00 80.31 100 LEU A C 1
ATOM 791 O O . LEU A 1 100 ? -1.657 4.628 -11.874 1.00 80.31 100 LEU A O 1
ATOM 795 N N . ALA A 1 101 ? -1.123 6.677 -11.147 1.00 77.69 101 ALA A N 1
ATOM 796 C CA . ALA A 1 101 ? -2.493 7.150 -11.036 1.00 77.69 101 ALA A CA 1
ATOM 797 C C . ALA A 1 101 ? -2.533 8.674 -11.111 1.00 77.69 101 ALA A C 1
ATOM 799 O O . ALA A 1 101 ? -1.669 9.357 -10.557 1.00 77.69 101 ALA A O 1
ATOM 800 N N . ASP A 1 102 ? -3.570 9.199 -11.756 1.00 78.25 102 ASP A N 1
ATOM 801 C CA . ASP A 1 102 ? -3.907 10.615 -11.712 1.00 78.25 102 ASP A CA 1
ATOM 802 C C . ASP A 1 102 ? -4.854 10.956 -10.551 1.00 78.25 102 ASP A C 1
ATOM 804 O O . ASP A 1 102 ? -5.363 10.082 -9.845 1.00 78.25 102 ASP A O 1
ATOM 808 N N . GLY A 1 103 ? -5.092 12.254 -10.336 1.00 72.38 103 GLY A N 1
ATOM 809 C CA . GLY A 1 103 ? -5.969 12.740 -9.266 1.00 72.38 103 GLY A CA 1
ATOM 810 C C . GLY A 1 103 ? -7.381 12.143 -9.290 1.00 72.38 103 GLY A C 1
ATOM 811 O O . GLY A 1 103 ? -7.987 11.981 -8.233 1.00 72.38 103 GLY A O 1
ATOM 812 N N . TRP A 1 104 ? -7.891 11.775 -10.470 1.00 75.94 104 TRP A N 1
ATOM 813 C CA . TRP A 1 104 ? -9.186 11.112 -10.621 1.00 75.94 104 TRP A CA 1
ATOM 814 C C . TRP A 1 104 ? -9.115 9.649 -10.170 1.00 75.94 104 TRP A C 1
ATOM 816 O O . TRP A 1 104 ? -9.930 9.189 -9.368 1.00 75.94 104 TRP A O 1
ATOM 826 N N . SER A 1 105 ? -8.099 8.930 -10.641 1.00 81.69 105 SER A N 1
ATOM 827 C CA . SER A 1 105 ? -7.858 7.518 -10.338 1.00 81.69 105 SER A CA 1
ATOM 828 C C . SER A 1 105 ? -7.642 7.282 -8.842 1.00 81.69 105 SER A C 1
ATOM 830 O O . SER A 1 105 ? -8.082 6.267 -8.310 1.00 81.69 105 SER A O 1
ATOM 832 N N . ILE A 1 106 ? -7.047 8.244 -8.129 1.00 83.62 106 ILE A N 1
ATOM 833 C CA . ILE A 1 106 ? -6.890 8.187 -6.667 1.00 83.62 106 ILE A CA 1
ATOM 834 C C . ILE A 1 106 ? -8.246 8.082 -5.954 1.00 83.62 106 ILE A C 1
ATOM 836 O O . ILE A 1 106 ? -8.374 7.301 -5.011 1.00 83.62 106 ILE A O 1
ATOM 840 N N . GLY A 1 107 ? -9.260 8.828 -6.402 1.00 84.81 107 GLY A N 1
ATOM 841 C CA . GLY A 1 107 ? -10.606 8.758 -5.828 1.00 84.81 107 GLY A CA 1
ATOM 842 C C . GLY A 1 107 ? -11.206 7.358 -5.960 1.00 84.81 107 GLY A C 1
ATOM 843 O O . GLY A 1 107 ? -11.651 6.782 -4.969 1.00 84.81 107 GLY A O 1
ATOM 844 N N . LEU A 1 108 ? -11.105 6.773 -7.157 1.00 87.69 108 LEU A N 1
ATOM 845 C CA . LEU A 1 108 ? -11.576 5.413 -7.435 1.00 87.69 108 LEU A CA 1
ATOM 846 C C . LEU A 1 108 ? -10.823 4.356 -6.619 1.00 87.69 108 LEU A C 1
ATOM 848 O O . LEU A 1 108 ? -11.437 3.442 -6.084 1.00 87.69 108 LEU A O 1
ATOM 852 N N . ILE A 1 109 ? -9.505 4.496 -6.462 1.00 89.31 109 ILE A N 1
ATOM 853 C CA . ILE A 1 109 ? -8.689 3.592 -5.637 1.00 89.31 109 ILE A CA 1
ATOM 854 C C . ILE A 1 109 ? -9.140 3.635 -4.165 1.00 89.31 109 ILE A C 1
ATOM 856 O O . ILE A 1 109 ? -9.176 2.600 -3.496 1.00 89.31 109 ILE A O 1
ATOM 860 N N . ILE A 1 110 ? -9.497 4.816 -3.649 1.00 90.25 110 ILE A N 1
ATOM 861 C CA . ILE A 1 110 ? -9.986 4.981 -2.271 1.00 90.25 110 ILE A CA 1
ATOM 862 C C . ILE A 1 110 ? -11.387 4.379 -2.101 1.00 90.25 110 ILE A C 1
ATOM 864 O O . ILE A 1 110 ? -11.630 3.683 -1.113 1.00 90.25 110 ILE A O 1
ATOM 868 N N . GLU A 1 111 ? -12.299 4.625 -3.044 1.00 90.75 111 GLU A N 1
ATOM 869 C CA . GLU A 1 111 ? -13.628 3.993 -3.060 1.00 90.75 111 GLU A CA 1
ATOM 870 C C . GLU A 1 111 ? -13.511 2.475 -3.118 1.00 90.75 111 GLU A C 1
ATOM 872 O O . GLU A 1 111 ? -14.219 1.749 -2.405 1.00 90.75 111 GLU A O 1
ATOM 877 N N . ASP A 1 112 ? -12.557 1.998 -3.915 1.00 92.88 112 ASP A N 1
ATOM 878 C CA . ASP A 1 112 ? -12.331 0.585 -4.044 1.00 92.88 112 ASP A CA 1
ATOM 879 C C . ASP A 1 112 ? -11.838 -0.008 -2.717 1.00 92.88 112 ASP A C 1
ATOM 881 O O . ASP A 1 112 ? -12.403 -0.976 -2.204 1.00 92.88 112 ASP A O 1
ATOM 885 N N . LEU A 1 113 ? -10.849 0.622 -2.081 1.00 94.12 113 LEU A N 1
ATOM 886 C CA . LEU A 1 113 ? -10.361 0.200 -0.768 1.00 94.12 113 LEU A CA 1
ATOM 887 C C . LEU A 1 113 ? -11.484 0.147 0.280 1.00 94.12 113 LEU A C 1
ATOM 889 O O . LEU A 1 113 ? -11.541 -0.795 1.073 1.00 94.12 113 LEU A O 1
ATOM 893 N N . ALA A 1 114 ? -12.390 1.128 0.281 1.00 92.56 114 ALA A N 1
ATOM 894 C CA . ALA A 1 114 ? -13.533 1.150 1.191 1.00 92.56 114 ALA A CA 1
ATOM 895 C C . ALA A 1 114 ? -14.491 -0.027 0.938 1.00 92.56 114 ALA A C 1
ATOM 897 O O . ALA A 1 114 ? -14.931 -0.680 1.889 1.00 92.56 114 ALA A O 1
ATOM 898 N N . THR A 1 115 ? -14.760 -0.337 -0.332 1.00 93.69 115 THR A N 1
ATOM 899 C CA . THR A 1 115 ? -15.578 -1.488 -0.745 1.00 93.69 115 THR A CA 1
ATOM 900 C C . THR A 1 115 ? -14.942 -2.802 -0.300 1.00 93.69 115 THR A C 1
ATOM 902 O O . THR A 1 115 ? -15.607 -3.644 0.311 1.00 93.69 115 THR A O 1
ATOM 905 N N . ALA A 1 116 ? -13.634 -2.955 -0.524 1.00 95.31 116 ALA A N 1
ATOM 906 C CA . ALA A 1 116 ? -12.901 -4.136 -0.093 1.00 95.31 116 ALA A CA 1
ATOM 907 C C . ALA A 1 116 ? -12.920 -4.308 1.423 1.00 95.31 116 ALA A C 1
ATOM 909 O O . ALA A 1 116 ? -13.202 -5.394 1.930 1.00 95.31 116 ALA A O 1
ATOM 910 N N . TYR A 1 117 ? -12.685 -3.223 2.156 1.00 95.69 117 TYR A N 1
ATOM 911 C CA . TYR A 1 117 ? -12.704 -3.235 3.611 1.00 95.69 117 TYR A CA 1
ATOM 912 C C . TYR A 1 117 ? -14.076 -3.632 4.165 1.00 95.69 117 TYR A C 1
ATOM 914 O O . TYR A 1 117 ? -14.155 -4.454 5.081 1.00 95.69 117 TYR A O 1
ATOM 922 N N . ALA A 1 118 ? -15.161 -3.110 3.588 1.00 93.81 118 ALA A N 1
ATOM 923 C CA . ALA A 1 118 ? -16.520 -3.452 3.999 1.00 93.81 118 ALA A CA 1
ATOM 924 C C . ALA A 1 118 ? -16.841 -4.942 3.787 1.00 93.81 118 ALA A C 1
ATOM 926 O O . ALA A 1 118 ? -17.467 -5.556 4.656 1.00 93.81 118 ALA A O 1
ATOM 927 N N . ALA A 1 119 ? -16.389 -5.534 2.676 1.00 94.56 119 ALA A N 1
ATOM 928 C CA . ALA A 1 119 ? -16.543 -6.965 2.409 1.00 94.56 119 ALA A CA 1
ATOM 929 C C . ALA A 1 119 ? -15.703 -7.817 3.376 1.00 94.56 119 ALA A C 1
ATOM 931 O O . ALA A 1 119 ? -16.213 -8.760 3.988 1.00 94.56 119 ALA A O 1
ATOM 932 N N . ARG A 1 120 ? -14.438 -7.439 3.599 1.00 96.06 120 ARG A N 1
ATOM 933 C CA . ARG A 1 120 ? -13.527 -8.158 4.502 1.00 96.06 120 ARG A CA 1
ATOM 934 C C . ARG A 1 120 ? -13.977 -8.105 5.959 1.00 96.06 120 ARG A C 1
ATOM 936 O O . ARG A 1 120 ? -13.861 -9.109 6.656 1.00 96.06 120 ARG A O 1
ATOM 943 N N . CYS A 1 121 ? -14.591 -7.006 6.400 1.00 95.12 121 CYS A N 1
ATOM 944 C CA . CYS A 1 121 ? -15.239 -6.927 7.715 1.00 95.12 121 CYS A CA 1
ATOM 945 C C . CYS A 1 121 ? -16.359 -7.963 7.900 1.00 95.12 121 CYS A C 1
ATOM 947 O O . CYS A 1 121 ? -16.634 -8.366 9.027 1.00 95.12 121 CYS A O 1
ATOM 949 N N . GLN A 1 122 ? -16.993 -8.400 6.810 1.00 94.88 122 G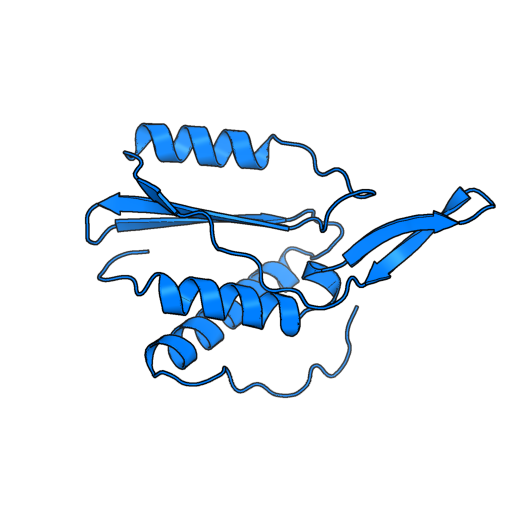LN A N 1
ATOM 950 C CA . GLN A 1 122 ? -18.035 -9.431 6.806 1.00 94.88 122 GLN A CA 1
ATOM 951 C C . GLN A 1 122 ? -17.470 -10.841 6.565 1.00 94.88 122 GLN A C 1
ATOM 953 O O . GLN A 1 122 ? -18.235 -11.790 6.406 1.00 94.88 122 GLN A O 1
ATOM 958 N N . GLY A 1 123 ? -16.141 -10.994 6.509 1.00 93.31 123 GLY A N 1
ATOM 959 C CA . GLY A 1 123 ? -15.481 -12.261 6.191 1.00 93.31 123 GLY A CA 1
ATOM 960 C C . GLY A 1 123 ? -15.586 -12.660 4.716 1.00 93.31 123 GLY A C 1
ATOM 961 O O . GLY A 1 123 ? -15.396 -13.828 4.385 1.00 93.31 123 GLY A O 1
ATOM 962 N N . GLN A 1 124 ? -15.899 -11.716 3.826 1.00 92.56 124 GLN A N 1
ATOM 963 C CA . GLN A 1 124 ? -16.091 -11.964 2.398 1.00 92.56 124 GLN A CA 1
ATOM 964 C C . GLN A 1 124 ? -14.967 -11.332 1.577 1.00 92.56 124 GLN A C 1
ATOM 966 O O . GLN A 1 124 ? -14.407 -10.301 1.946 1.00 92.56 124 GLN A O 1
ATOM 971 N N . ALA A 1 125 ? -14.646 -11.943 0.437 1.00 87.44 125 ALA A N 1
ATOM 972 C CA . ALA A 1 125 ? -13.837 -11.278 -0.575 1.00 87.44 125 ALA A CA 1
ATOM 973 C C . ALA A 1 125 ? -14.668 -10.191 -1.263 1.00 87.44 125 ALA A C 1
ATOM 975 O O . ALA A 1 125 ? -15.880 -10.330 -1.444 1.00 87.44 125 ALA A O 1
ATOM 976 N N . ALA A 1 126 ? -14.003 -9.114 -1.655 1.00 85.69 126 ALA A N 1
ATOM 977 C CA . ALA A 1 126 ? -14.644 -8.008 -2.332 1.00 85.69 126 ALA A CA 1
ATOM 978 C C . ALA A 1 126 ? -15.177 -8.436 -3.714 1.00 85.69 126 ALA A C 1
ATOM 980 O O . ALA A 1 126 ? -14.489 -9.127 -4.469 1.00 85.69 126 ALA A O 1
ATOM 981 N N . GLN A 1 127 ? -16.415 -8.045 -4.026 1.00 80.88 127 GLN A N 1
ATOM 982 C CA . GLN A 1 127 ? -17.088 -8.372 -5.282 1.00 80.88 127 GLN A CA 1
ATOM 983 C C . GLN A 1 127 ? -17.220 -7.115 -6.128 1.00 80.88 127 GLN A C 1
ATOM 985 O O . GLN A 1 127 ? -17.794 -6.118 -5.699 1.00 80.88 127 GLN A O 1
ATOM 990 N N . TRP A 1 128 ? -16.698 -7.176 -7.343 1.00 82.62 128 TRP A N 1
ATOM 991 C CA . TRP A 1 128 ? -16.598 -6.027 -8.226 1.00 82.62 128 TRP A CA 1
ATOM 992 C C . TRP A 1 128 ? -16.752 -6.505 -9.662 1.00 82.62 128 TRP A C 1
ATOM 994 O O . TRP A 1 128 ? -16.292 -7.607 -9.982 1.00 82.62 128 TRP A O 1
ATOM 1004 N N . PRO A 1 129 ? -17.315 -5.677 -10.553 1.00 71.06 129 PRO A N 1
ATOM 1005 C CA . PRO A 1 129 ? -17.217 -5.941 -11.976 1.00 71.06 129 PRO A CA 1
ATOM 1006 C C . PRO A 1 129 ? -15.740 -5.995 -12.398 1.00 71.06 129 PRO A C 1
ATOM 1008 O O . PRO A 1 129 ? -14.881 -5.286 -11.848 1.00 71.06 129 PRO A O 1
ATOM 1011 N N . ALA A 1 130 ? -15.452 -6.860 -13.374 1.00 69.44 130 ALA A N 1
ATOM 1012 C CA . ALA A 1 130 ? -14.148 -6.902 -14.022 1.00 69.44 130 ALA A CA 1
ATOM 1013 C C . ALA A 1 130 ? -13.814 -5.509 -14.578 1.00 69.44 130 ALA A C 1
ATOM 1015 O O . ALA A 1 130 ? -14.693 -4.824 -15.104 1.00 69.44 130 ALA A O 1
ATOM 1016 N N . LEU A 1 131 ? -12.558 -5.081 -14.435 1.00 65.19 131 LEU A N 1
ATOM 1017 C CA . LEU A 1 131 ? -12.110 -3.823 -15.023 1.00 65.19 131 LEU A CA 1
ATOM 1018 C C . LEU A 1 131 ? -12.158 -3.956 -16.549 1.00 65.19 131 LEU A C 1
ATOM 1020 O O . LEU A 1 131 ? -11.579 -4.882 -17.110 1.00 65.19 131 LEU A O 1
ATOM 1024 N N . THR A 1 132 ? -12.873 -3.050 -17.217 1.00 58.44 132 THR A N 1
ATOM 1025 C CA . THR A 1 132 ? -13.069 -3.090 -18.676 1.00 58.44 132 THR A CA 1
ATOM 1026 C C . THR A 1 132 ? -11.771 -2.805 -19.446 1.00 58.44 132 THR A C 1
ATOM 1028 O O . THR A 1 132 ? -11.640 -3.226 -20.591 1.00 58.44 132 THR A O 1
ATOM 1031 N N . VAL A 1 133 ? -10.816 -2.110 -18.814 1.00 56.56 133 VAL A N 1
ATOM 1032 C CA . VAL A 1 133 ? -9.446 -1.834 -19.280 1.00 56.56 133 VAL A CA 1
ATOM 1033 C C . VAL A 1 133 ? -8.535 -1.761 -18.047 1.00 56.56 133 VAL A C 1
ATOM 1035 O O . VAL A 1 133 ? -8.940 -1.200 -17.028 1.00 56.56 133 VAL A O 1
ATOM 1038 N N . GLN A 1 134 ? -7.327 -2.320 -18.134 1.00 56.62 134 GLN A N 1
ATOM 1039 C CA . GLN A 1 134 ? -6.255 -2.153 -17.146 1.00 56.62 134 GLN A CA 1
ATOM 1040 C C . GLN A 1 134 ? -5.108 -1.378 -17.818 1.00 56.62 134 GLN A C 1
ATOM 1042 O O . GLN A 1 134 ? -4.750 -1.705 -18.950 1.00 56.62 134 GLN A O 1
ATOM 1047 N N . TYR A 1 135 ? -4.626 -0.316 -17.162 1.00 49.81 135 TYR A N 1
ATOM 1048 C CA . TYR A 1 135 ? -3.504 0.529 -17.598 1.00 49.81 135 TYR A CA 1
ATOM 1049 C C . TYR A 1 135 ? -2.221 0.145 -16.867 1.00 49.81 135 TYR A C 1
ATOM 1051 O O . TYR A 1 135 ? -2.327 -0.245 -15.677 1.00 49.81 135 TYR A O 1
#

Foldseek 3Di:
DFFAAPQVLLLQLVLLLCVQAQLQQWAWAADPVRHIDIDRDDRDRDGAAEEEDAPVRVVVVLVVVQPDDDPSHPGRQWDWHWYDNDNTDIDIRIGGDCVSDPPVVVVVSVVSSVQSSVQVVVVHGRDDPRDPDHD

Mean predicted aligned error: 5.05 Å

pLDDT: mean 89.21, std 8.57, range [49.81, 97.62]

Solvent-accessible surface area (backbone atoms only — not comparable to full-atom values): 7781 Å² total; per-residue (Å²): 90,79,48,85,75,61,63,68,24,42,32,53,11,58,39,51,45,42,62,73,35,56,35,58,33,27,24,38,48,60,52,100,87,62,53,81,39,81,44,72,52,80,86,68,90,61,85,60,48,74,43,84,32,51,74,68,57,43,50,54,50,50,51,51,60,67,70,52,79,75,55,44,72,80,39,43,47,56,48,64,39,36,34,38,54,51,91,38,36,36,45,79,46,77,45,67,47,69,90,60,42,52,83,68,51,50,55,53,54,52,53,47,36,52,50,21,26,58,26,29,70,70,77,37,78,62,84,73,81,79,75,93,71,86,108

Radius of gyration: 15.92 Å; Cα contacts (8 Å, |Δi|>4): 182; chains: 1; bounding box: 37×27×46 Å